Protein AF-A0A7W0VQ84-F1 (afdb_monomer_lite)

Sequence (104 aa):
MSDPWQILRDGGLPLAIAGAGMRPGASTLATAAREAISLGPEGRDAEGLAAWLIAWRDHWPSSFRTCFANDGDEIVAWADKHVLDPGRRIKLRRIAIENLASVL

pLDDT: mean 77.0, std 13.34, range [38.47, 91.62]

Secondary structure (DSSP, 8-state):
---SHHHHHHHT-------SSPPPPHHHHHHHHHHHHHT---HHHHHHHHHHHHHHHHH-HHHHHHHHTTTHHHHHHHHHHH---HHHHHHHHHHHHHHHHTT-

Radius of gyration: 12.38 Å; chains: 1; bounding box: 37×29×26 Å

Structure (mmCIF, N/CA/C/O backbone):
data_AF-A0A7W0VQ84-F1
#
_entry.id   AF-A0A7W0VQ84-F1
#
loop_
_atom_site.group_PDB
_atom_site.id
_atom_site.type_symbol
_atom_site.label_atom_id
_atom_site.label_alt_id
_atom_site.label_comp_id
_atom_site.label_asym_id
_atom_site.label_entity_id
_atom_site.label_seq_id
_atom_site.pdbx_PDB_ins_code
_atom_site.Cartn_x
_atom_site.Cartn_y
_atom_site.Cartn_z
_atom_site.occupancy
_atom_site.B_iso_or_equiv
_atom_site.auth_seq_id
_atom_site.auth_comp_id
_atom_site.auth_asym_id
_atom_site.auth_atom_id
_atom_site.pdbx_PDB_model_num
ATOM 1 N N . MET A 1 1 ? 19.819 7.292 1.412 1.00 38.47 1 MET A N 1
ATOM 2 C CA . MET A 1 1 ? 18.874 6.576 0.531 1.00 38.47 1 MET A CA 1
ATOM 3 C C . MET A 1 1 ? 17.489 7.034 0.920 1.00 38.47 1 MET A C 1
ATOM 5 O O . MET A 1 1 ? 17.087 6.743 2.032 1.00 38.47 1 MET A O 1
ATOM 9 N N . SER A 1 2 ? 16.826 7.798 0.062 1.00 54.97 2 SER A N 1
ATOM 10 C CA . SER A 1 2 ? 15.457 8.266 0.264 1.00 54.97 2 SER A CA 1
ATOM 11 C C . SER A 1 2 ? 14.813 8.426 -1.105 1.00 54.97 2 SER A C 1
ATOM 13 O O . SER A 1 2 ? 15.482 8.958 -1.990 1.00 54.97 2 SER A O 1
ATOM 15 N N . ASP A 1 3 ? 13.563 7.953 -1.205 1.00 54.41 3 ASP A N 1
ATOM 16 C CA . ASP A 1 3 ? 12.559 8.168 -2.266 1.00 54.41 3 ASP A CA 1
ATOM 17 C C . ASP A 1 3 ? 12.079 6.925 -3.076 1.00 54.41 3 ASP A C 1
ATOM 19 O O . ASP A 1 3 ? 12.404 6.748 -4.249 1.00 54.41 3 ASP A O 1
ATOM 23 N N . PRO A 1 4 ? 11.269 6.039 -2.459 1.00 53.09 4 PRO A N 1
ATOM 24 C CA . PRO A 1 4 ? 10.169 5.322 -3.127 1.00 53.09 4 PRO A CA 1
ATOM 25 C C . PRO A 1 4 ? 8.853 6.082 -2.898 1.00 53.09 4 PRO A C 1
ATOM 27 O O . PRO A 1 4 ? 8.110 5.840 -1.944 1.00 53.09 4 PRO A O 1
ATOM 30 N N . TRP A 1 5 ? 8.688 7.106 -3.740 1.00 62.19 5 TRP A N 1
ATOM 31 C CA . TRP A 1 5 ? 7.820 8.291 -3.620 1.00 62.19 5 TRP A CA 1
ATOM 32 C C . TRP A 1 5 ? 7.569 8.801 -2.191 1.00 62.19 5 TRP A C 1
ATOM 34 O O . TRP A 1 5 ? 6.462 9.126 -1.767 1.00 62.19 5 TRP A O 1
ATOM 44 N N . GLN A 1 6 ? 8.709 8.864 -1.500 1.00 55.00 6 GLN A N 1
ATOM 45 C CA . GLN A 1 6 ? 9.023 9.071 -0.094 1.00 55.00 6 GLN A CA 1
ATOM 46 C C . GLN A 1 6 ? 8.057 8.349 0.844 1.00 55.00 6 GLN A C 1
ATOM 48 O O . GLN A 1 6 ? 7.292 8.968 1.560 1.00 55.00 6 GLN A O 1
ATOM 53 N N . ILE A 1 7 ? 8.113 7.016 0.745 1.00 56.59 7 ILE A N 1
ATOM 54 C CA . ILE A 1 7 ? 7.433 5.974 1.535 1.00 56.59 7 ILE A CA 1
ATOM 55 C C . ILE A 1 7 ? 5.913 6.137 1.480 1.00 56.59 7 ILE A C 1
ATOM 57 O O . ILE A 1 7 ? 5.195 6.194 2.469 1.00 56.59 7 ILE A O 1
ATOM 61 N N . LEU A 1 8 ? 5.437 6.242 0.231 1.00 55.84 8 LEU A N 1
ATOM 62 C CA . LEU A 1 8 ? 4.027 6.411 -0.141 1.00 55.84 8 LEU A CA 1
ATOM 63 C C . LEU A 1 8 ? 3.390 7.542 0.678 1.00 55.84 8 LEU A C 1
ATOM 65 O O . LEU A 1 8 ? 2.343 7.368 1.302 1.00 55.84 8 LEU A O 1
ATOM 69 N N . ARG A 1 9 ? 4.127 8.675 0.629 1.00 56.81 9 ARG A N 1
ATOM 70 C CA . ARG A 1 9 ? 4.262 9.753 1.634 1.00 56.81 9 ARG A CA 1
ATOM 71 C C . ARG A 1 9 ? 3.740 9.372 3.006 1.00 56.81 9 ARG A C 1
ATOM 73 O O . ARG A 1 9 ? 2.630 9.723 3.389 1.00 56.81 9 ARG A O 1
ATOM 80 N N . ASP A 1 10 ? 4.593 8.627 3.684 1.00 58.06 10 ASP A N 1
ATOM 81 C CA . ASP A 1 10 ? 4.558 8.229 5.081 1.00 58.06 10 ASP A CA 1
ATOM 82 C C . ASP A 1 10 ? 3.169 7.848 5.601 1.00 58.06 10 ASP A C 1
ATOM 84 O O . ASP A 1 10 ? 2.731 8.292 6.659 1.00 58.06 10 ASP A O 1
ATOM 88 N N . GLY A 1 11 ? 2.485 6.979 4.851 1.00 50.25 11 GLY A N 1
ATOM 89 C CA . GLY A 1 11 ? 1.396 6.177 5.401 1.00 50.25 11 GLY A CA 1
ATOM 90 C C . GLY A 1 11 ? -0.019 6.533 4.968 1.00 50.25 11 GLY A C 1
ATOM 91 O O . GLY A 1 11 ? -0.921 5.877 5.476 1.00 50.25 11 GLY A O 1
ATOM 92 N N . GLY A 1 12 ? -0.247 7.474 4.034 1.00 49.53 12 GLY A N 1
ATOM 93 C CA . GLY A 1 12 ? -1.623 7.936 3.775 1.00 49.53 12 GLY A CA 1
ATOM 94 C C . GLY A 1 12 ? -2.140 8.191 2.361 1.00 49.53 12 GLY A C 1
ATOM 95 O O . GLY A 1 12 ? -3.171 8.843 2.185 1.00 49.53 12 GLY A O 1
ATOM 96 N N . LEU A 1 13 ? -1.447 7.759 1.312 1.00 55.09 13 LEU A N 1
ATOM 97 C CA . LEU A 1 13 ? -1.476 8.556 0.086 1.00 55.09 13 LEU A CA 1
ATOM 98 C C . LEU A 1 13 ? -2.568 8.381 -0.964 1.00 55.09 13 LEU A C 1
ATOM 100 O O . LEU A 1 13 ? -2.863 7.281 -1.423 1.00 55.09 13 LEU A O 1
ATOM 104 N N . PRO A 1 14 ? -2.912 9.528 -1.579 1.00 58.44 14 PRO A N 1
ATOM 105 C CA . PRO A 1 14 ? -3.250 9.614 -2.993 1.00 58.44 14 PRO A CA 1
ATOM 106 C C . PRO A 1 14 ? -2.385 10.669 -3.723 1.00 58.44 14 PRO A C 1
ATOM 108 O O . PRO A 1 14 ? -2.577 11.873 -3.548 1.00 58.44 14 PRO A O 1
ATOM 111 N N . LEU A 1 15 ? -1.437 10.240 -4.569 1.00 59.28 15 LEU A N 1
ATOM 112 C CA . LEU A 1 15 ? -0.552 11.131 -5.345 1.00 59.28 15 LEU A CA 1
ATOM 113 C C . LEU A 1 15 ? -0.943 11.264 -6.826 1.00 59.28 15 LEU A C 1
ATOM 115 O O . LEU A 1 15 ? -1.540 10.348 -7.354 1.00 59.28 15 LEU A O 1
ATOM 119 N N . ALA A 1 16 ? -0.617 12.380 -7.496 1.00 53.78 16 ALA A N 1
ATOM 120 C CA . ALA A 1 16 ? -0.999 12.637 -8.895 1.00 53.78 16 ALA A CA 1
ATOM 121 C C . ALA A 1 16 ? 0.157 12.947 -9.872 1.00 53.78 16 ALA A C 1
ATOM 123 O O . ALA A 1 16 ? -0.087 12.985 -11.072 1.00 53.78 16 ALA A O 1
ATOM 124 N N . ILE A 1 17 ? 1.401 13.182 -9.429 1.00 51.69 17 ILE A N 1
ATOM 125 C CA . ILE A 1 17 ? 2.550 13.389 -10.335 1.00 51.69 17 ILE A CA 1
ATOM 126 C C . ILE A 1 17 ? 3.811 12.854 -9.648 1.00 51.69 17 ILE A C 1
ATOM 128 O O . ILE A 1 17 ? 4.187 13.345 -8.582 1.00 51.69 17 ILE A O 1
ATOM 132 N N . ALA A 1 18 ? 4.454 11.850 -10.251 1.00 52.19 18 ALA A N 1
ATOM 133 C CA . ALA A 1 18 ? 5.812 11.449 -9.897 1.00 52.19 18 ALA A CA 1
ATOM 134 C C . ALA A 1 18 ? 6.751 12.622 -10.212 1.00 52.19 18 ALA A C 1
ATOM 136 O O . ALA A 1 18 ? 6.722 13.145 -11.330 1.00 52.19 18 ALA A O 1
ATOM 137 N N . G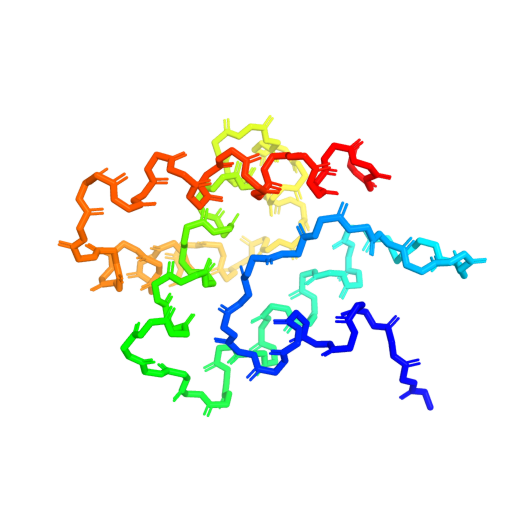LY A 1 19 ? 7.553 13.061 -9.238 1.00 51.38 19 GLY A N 1
ATOM 138 C CA . GLY A 1 19 ? 8.599 14.051 -9.492 1.00 51.38 19 GLY A CA 1
ATOM 139 C C . GLY A 1 19 ? 9.482 13.591 -10.656 1.00 51.38 19 GLY A C 1
ATOM 140 O O . GLY A 1 19 ? 9.589 12.394 -10.915 1.00 51.38 19 GLY A O 1
ATOM 141 N N . ALA A 1 20 ? 10.113 14.528 -11.367 1.00 50.12 20 ALA A N 1
ATOM 142 C CA . ALA A 1 20 ? 10.953 14.280 -12.548 1.00 50.12 20 ALA A CA 1
ATOM 143 C C . ALA A 1 20 ? 12.252 13.471 -12.269 1.00 50.12 20 ALA A C 1
ATOM 145 O O . ALA A 1 20 ? 13.248 13.629 -12.971 1.00 50.12 20 ALA A O 1
ATOM 146 N N . GLY A 1 21 ? 12.258 12.641 -11.223 1.00 57.66 21 GLY A N 1
ATOM 147 C CA . GLY A 1 21 ? 13.316 11.715 -10.846 1.00 57.66 21 GLY A CA 1
ATOM 148 C C . GLY A 1 21 ? 13.077 10.284 -11.341 1.00 57.66 21 GLY A C 1
ATOM 149 O O . GLY A 1 21 ? 12.160 9.989 -12.109 1.00 57.66 21 GLY A O 1
ATOM 150 N N . MET A 1 22 ? 13.950 9.382 -10.894 1.00 58.22 22 MET A N 1
ATOM 151 C CA . MET A 1 22 ? 13.943 7.967 -11.265 1.00 58.22 22 MET A CA 1
ATOM 152 C C . MET A 1 22 ? 12.677 7.278 -10.728 1.00 58.22 22 MET A C 1
ATOM 154 O O . MET A 1 22 ? 12.396 7.345 -9.534 1.00 58.22 22 MET A O 1
ATOM 158 N N . ARG A 1 23 ? 11.901 6.617 -11.599 1.00 67.94 23 ARG A N 1
ATOM 159 C CA . ARG A 1 23 ? 10.702 5.874 -11.174 1.00 67.94 23 ARG A CA 1
ATOM 160 C C . ARG A 1 23 ? 11.130 4.607 -10.415 1.00 67.94 23 ARG A C 1
ATOM 162 O O . ARG A 1 23 ? 11.880 3.815 -10.988 1.00 67.94 23 ARG A O 1
ATOM 169 N N . PRO A 1 24 ? 10.696 4.404 -9.155 1.00 73.25 24 PRO A N 1
ATOM 170 C CA . PRO A 1 24 ? 11.063 3.224 -8.382 1.00 73.25 24 PRO A CA 1
ATOM 171 C C . PRO A 1 24 ? 10.473 1.974 -9.035 1.00 73.25 24 PRO A C 1
ATOM 173 O O . PRO A 1 24 ? 9.362 2.017 -9.545 1.00 73.25 24 PRO A O 1
ATOM 176 N N . GLY A 1 25 ? 11.197 0.857 -9.012 1.00 79.88 25 GLY A N 1
ATOM 177 C CA . GLY A 1 25 ? 10.661 -0.415 -9.496 1.00 79.88 25 GLY A CA 1
ATOM 178 C C . GLY A 1 25 ? 9.554 -0.963 -8.588 1.00 79.88 25 GLY A C 1
ATOM 179 O O . GLY A 1 25 ? 9.442 -0.589 -7.419 1.00 79.88 25 GLY A O 1
ATOM 180 N N . ALA A 1 26 ? 8.771 -1.910 -9.109 1.00 83.12 26 ALA A N 1
ATOM 181 C CA . ALA A 1 26 ? 7.701 -2.592 -8.375 1.00 83.12 26 ALA A CA 1
ATOM 182 C C . ALA A 1 26 ? 8.175 -3.187 -7.032 1.00 83.12 26 ALA A C 1
ATOM 184 O O . ALA A 1 26 ? 7.530 -3.021 -6.002 1.00 83.12 26 ALA A O 1
ATOM 185 N N . SER A 1 27 ? 9.349 -3.822 -7.007 1.00 84.75 27 SER A N 1
ATOM 186 C CA . SER A 1 27 ? 9.937 -4.363 -5.774 1.00 84.75 27 SER A CA 1
ATOM 187 C C . SER A 1 27 ? 10.230 -3.275 -4.739 1.00 84.75 27 SER A C 1
ATOM 189 O O . SER A 1 27 ? 9.932 -3.450 -3.560 1.00 84.75 27 SER A O 1
ATOM 191 N N . THR A 1 28 ? 10.742 -2.124 -5.176 1.00 82.81 28 THR A N 1
ATOM 192 C CA . THR A 1 28 ? 11.011 -0.969 -4.314 1.00 82.81 28 THR A CA 1
ATOM 193 C C . THR A 1 28 ? 9.720 -0.393 -3.720 1.00 82.81 28 THR A C 1
ATOM 195 O O . THR A 1 28 ? 9.689 -0.050 -2.540 1.00 82.81 28 THR A O 1
ATOM 198 N N . LEU A 1 29 ? 8.637 -0.335 -4.503 1.00 82.88 29 LEU A N 1
ATOM 199 C CA . LEU A 1 29 ? 7.319 0.096 -4.023 1.00 82.88 29 LEU A CA 1
ATOM 200 C C . LEU A 1 29 ? 6.724 -0.866 -2.989 1.00 82.88 29 LEU A C 1
ATOM 202 O O . LEU A 1 29 ? 6.129 -0.424 -2.010 1.00 82.88 29 LEU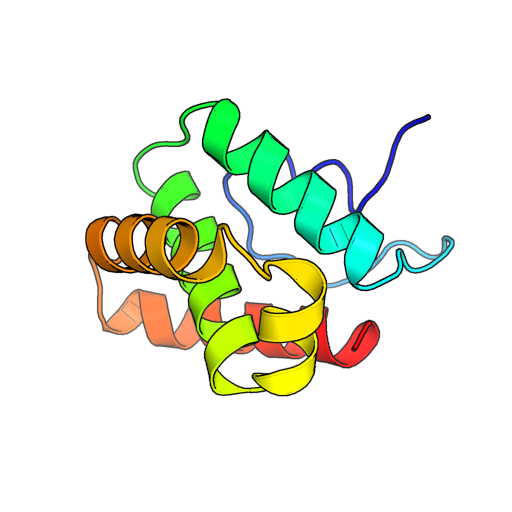 A O 1
ATOM 206 N N . ALA A 1 30 ? 6.900 -2.173 -3.173 1.00 88.31 30 ALA A N 1
ATOM 207 C CA . ALA A 1 30 ? 6.414 -3.156 -2.212 1.00 88.31 30 ALA A CA 1
ATOM 208 C C . ALA A 1 30 ? 7.178 -3.106 -0.883 1.00 88.31 30 ALA A C 1
ATOM 210 O O . ALA A 1 30 ? 6.572 -3.255 0.176 1.00 88.31 30 ALA A O 1
ATOM 211 N N . THR A 1 31 ? 8.489 -2.848 -0.911 1.00 87.06 31 THR A N 1
ATOM 212 C CA . THR A 1 31 ? 9.267 -2.592 0.312 1.00 87.06 31 THR A CA 1
ATOM 213 C C . THR A 1 31 ? 8.741 -1.361 1.052 1.00 87.06 31 THR A C 1
ATOM 215 O O . THR A 1 31 ? 8.491 -1.439 2.251 1.00 87.06 31 THR A O 1
ATOM 218 N N . ALA A 1 32 ? 8.475 -0.265 0.337 1.00 83.75 32 ALA A N 1
ATOM 219 C CA . ALA A 1 32 ? 7.927 0.952 0.935 1.00 83.75 32 ALA A CA 1
ATOM 220 C C . ALA A 1 32 ? 6.512 0.764 1.507 1.00 83.75 32 ALA A C 1
ATOM 222 O O . ALA A 1 32 ? 6.190 1.327 2.547 1.00 83.75 32 ALA A O 1
ATOM 223 N N . ALA A 1 33 ? 5.672 -0.058 0.874 1.00 86.31 33 ALA A N 1
ATOM 224 C CA . ALA A 1 33 ? 4.345 -0.373 1.398 1.00 86.31 33 ALA A CA 1
ATOM 225 C C . ALA A 1 33 ? 4.407 -1.153 2.723 1.00 86.31 33 ALA A C 1
ATOM 227 O O . ALA A 1 33 ? 3.643 -0.861 3.640 1.00 86.31 33 AL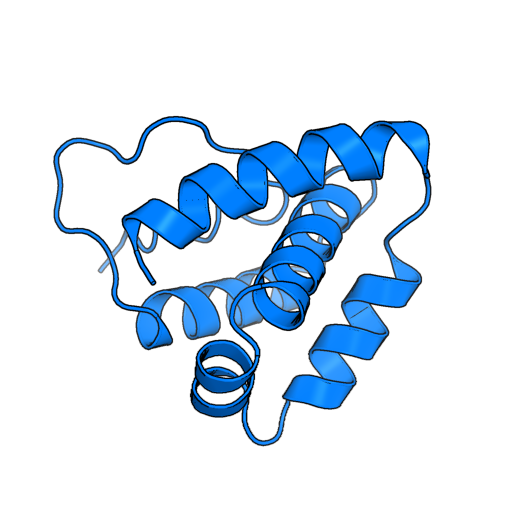A A O 1
ATOM 228 N N . ARG A 1 34 ? 5.337 -2.112 2.854 1.00 88.00 34 ARG A N 1
ATOM 229 C CA . ARG A 1 34 ? 5.557 -2.842 4.118 1.00 88.00 34 ARG A CA 1
ATOM 230 C C . ARG A 1 34 ? 6.027 -1.917 5.236 1.00 88.00 34 ARG A C 1
ATOM 232 O O . ARG A 1 34 ? 5.561 -2.027 6.369 1.00 88.00 34 ARG A O 1
ATOM 239 N N . GLU A 1 35 ? 6.937 -1.007 4.911 1.00 86.69 35 GLU A N 1
ATOM 240 C CA . GLU A 1 35 ? 7.417 0.001 5.851 1.00 86.69 35 GLU A CA 1
ATOM 241 C C . GLU A 1 35 ? 6.272 0.921 6.294 1.00 86.69 35 GLU A C 1
ATOM 243 O O . GLU A 1 35 ? 6.047 1.070 7.491 1.00 86.69 35 GLU A O 1
ATOM 248 N N . ALA A 1 36 ? 5.460 1.415 5.354 1.00 84.88 36 ALA A N 1
ATOM 249 C CA . ALA A 1 36 ? 4.296 2.248 5.648 1.00 84.88 36 ALA A CA 1
ATOM 250 C C . ALA A 1 36 ? 3.268 1.547 6.552 1.00 84.88 36 ALA A C 1
ATOM 252 O O . ALA A 1 36 ? 2.752 2.174 7.469 1.00 84.88 36 ALA A O 1
ATOM 253 N N . ILE A 1 37 ? 2.999 0.251 6.354 1.00 88.00 37 ILE A N 1
ATOM 254 C CA . ILE A 1 37 ? 2.124 -0.530 7.251 1.00 88.00 37 ILE A CA 1
ATOM 255 C C . ILE A 1 37 ? 2.731 -0.639 8.653 1.00 88.00 37 ILE A C 1
ATOM 257 O O . ILE A 1 37 ? 2.018 -0.516 9.648 1.00 88.00 37 ILE A O 1
ATOM 261 N N . SER A 1 38 ? 4.047 -0.843 8.741 1.00 87.06 38 SER A N 1
ATOM 262 C CA . SER A 1 38 ? 4.758 -1.009 10.015 1.00 87.06 38 SER A CA 1
ATOM 263 C C . SER A 1 38 ? 4.787 0.271 10.860 1.00 87.06 38 SER A C 1
ATOM 265 O O . SER A 1 38 ? 4.959 0.190 12.074 1.00 87.06 38 SER A O 1
ATOM 267 N N . LEU A 1 39 ? 4.578 1.441 10.244 1.00 85.19 39 LEU A N 1
ATOM 268 C CA . LEU A 1 39 ? 4.405 2.719 10.945 1.00 85.19 39 LEU A CA 1
ATOM 269 C C . LEU A 1 39 ? 3.036 2.851 11.639 1.00 85.19 39 LEU A C 1
ATOM 271 O O . LEU A 1 39 ? 2.854 3.769 12.432 1.00 85.19 39 LEU A O 1
ATOM 275 N N . GLY A 1 40 ? 2.092 1.941 11.370 1.00 84.88 40 GLY A N 1
ATOM 276 C CA . GLY A 1 40 ? 0.765 1.918 11.989 1.00 84.88 40 GLY A CA 1
ATOM 277 C C . GLY A 1 40 ? -0.131 3.098 11.593 1.00 84.88 40 GLY A C 1
ATOM 278 O O . GLY A 1 40 ? -0.575 3.826 12.479 1.00 84.88 40 GLY A O 1
ATOM 279 N N . PRO A 1 41 ? -0.406 3.324 10.293 1.00 83.81 41 PRO A N 1
ATOM 280 C CA . PRO A 1 41 ? -1.245 4.435 9.862 1.00 83.81 41 PRO A CA 1
ATOM 281 C C . PRO A 1 41 ? -2.697 4.222 10.307 1.00 83.81 41 PRO A C 1
ATOM 283 O O . PRO A 1 41 ? -3.185 3.092 10.354 1.00 83.81 41 PRO A O 1
ATOM 286 N N . GLU A 1 42 ? -3.411 5.317 10.580 1.00 84.00 42 GLU A N 1
ATOM 287 C CA . GLU A 1 42 ? -4.801 5.297 11.048 1.00 84.00 42 GLU A CA 1
ATOM 288 C C . GLU A 1 42 ? -5.715 6.194 10.198 1.00 84.00 42 GLU A C 1
ATOM 290 O O . GLU A 1 42 ? -5.279 7.077 9.456 1.00 84.00 42 GLU A O 1
ATOM 295 N N . GLY A 1 43 ? -7.028 5.973 10.308 1.00 84.75 43 GLY A N 1
ATOM 296 C CA . GLY A 1 43 ? -8.042 6.815 9.679 1.00 84.75 43 GLY A CA 1
ATOM 297 C C . GLY A 1 43 ? -7.871 6.940 8.162 1.00 84.75 43 GLY A C 1
ATOM 298 O O . GLY A 1 43 ? -7.841 5.947 7.438 1.00 84.75 43 GLY A O 1
ATOM 299 N N . ARG A 1 44 ? -7.780 8.182 7.671 1.00 81.12 44 AR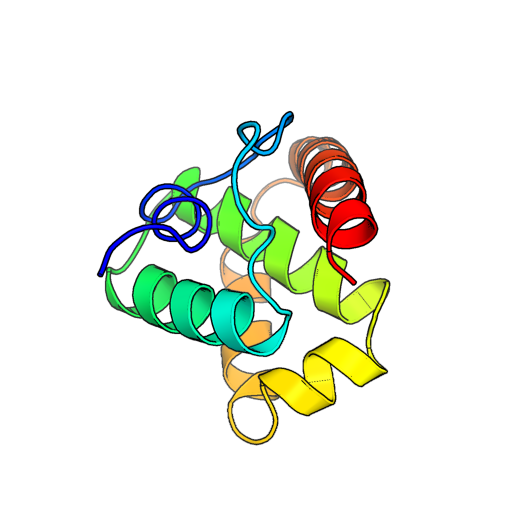G A N 1
ATOM 300 C CA . ARG A 1 44 ? -7.685 8.474 6.228 1.00 81.12 44 ARG A CA 1
ATOM 301 C C . ARG A 1 44 ? -6.410 7.933 5.599 1.00 81.12 44 ARG A C 1
ATOM 303 O O . ARG A 1 44 ? -6.414 7.622 4.409 1.00 81.12 44 ARG A O 1
ATOM 310 N N . ASP A 1 45 ? -5.357 7.838 6.394 1.00 81.75 45 ASP A N 1
ATOM 311 C CA . ASP A 1 45 ? -4.059 7.432 5.906 1.00 81.75 45 ASP A CA 1
ATOM 312 C C . ASP A 1 45 ? -4.066 5.912 5.647 1.00 81.75 45 ASP A C 1
ATOM 314 O O . ASP A 1 45 ? -3.796 5.448 4.532 1.00 81.75 45 ASP A O 1
ATOM 318 N N . ALA A 1 46 ? -4.591 5.147 6.609 1.00 84.06 46 ALA A N 1
ATOM 319 C CA . ALA A 1 46 ? -4.863 3.722 6.433 1.00 84.06 46 ALA A CA 1
ATOM 320 C C . ALA A 1 46 ? -5.811 3.438 5.251 1.00 84.06 46 ALA A C 1
ATOM 322 O O . ALA A 1 46 ? -5.545 2.539 4.452 1.00 84.06 46 ALA A O 1
ATOM 323 N N . GLU A 1 47 ? -6.884 4.228 5.092 1.00 84.75 47 GLU A N 1
ATOM 324 C CA . GLU A 1 47 ? -7.825 4.111 3.963 1.00 84.75 47 GLU A CA 1
ATOM 325 C C . GLU A 1 47 ? -7.131 4.306 2.602 1.00 84.75 47 GLU A C 1
ATOM 327 O O . GLU A 1 47 ? -7.404 3.571 1.647 1.00 84.75 47 GLU A O 1
ATOM 332 N N . GLY A 1 48 ? -6.247 5.303 2.496 1.00 83.12 48 GLY A N 1
ATOM 333 C CA . GLY A 1 48 ? -5.494 5.604 1.278 1.00 83.12 48 GLY A CA 1
ATOM 334 C C . GLY A 1 48 ? -4.568 4.458 0.880 1.00 83.12 48 GLY A C 1
ATOM 335 O O . GLY A 1 48 ? -4.623 3.974 -0.256 1.00 83.12 48 GLY A O 1
ATOM 336 N N . LEU A 1 49 ? -3.778 3.972 1.839 1.00 86.31 49 LEU A N 1
ATOM 337 C CA . LEU A 1 49 ? -2.850 2.864 1.628 1.00 86.31 49 LEU A CA 1
ATOM 338 C C . LEU A 1 49 ? -3.591 1.556 1.301 1.00 86.31 49 LEU A C 1
ATOM 340 O O . LEU A 1 49 ? -3.208 0.846 0.369 1.00 86.31 49 LEU A O 1
ATOM 344 N N . ALA A 1 50 ? -4.703 1.273 1.984 1.00 86.94 50 ALA A N 1
ATOM 345 C CA . ALA A 1 50 ? -5.546 0.114 1.704 1.00 86.94 50 ALA A CA 1
ATOM 346 C C . ALA A 1 50 ? -6.136 0.146 0.285 1.00 86.94 50 ALA A C 1
ATOM 348 O O . ALA A 1 50 ? -6.065 -0.842 -0.451 1.00 86.94 50 ALA A O 1
ATOM 349 N N . ALA A 1 51 ? -6.676 1.293 -0.140 1.00 86.75 51 ALA A N 1
ATOM 350 C CA . ALA A 1 51 ? -7.215 1.453 -1.487 1.00 86.75 51 ALA A CA 1
ATOM 351 C C . ALA A 1 51 ? -6.137 1.271 -2.567 1.00 86.75 51 ALA A C 1
ATOM 353 O O . ALA A 1 51 ? -6.417 0.704 -3.626 1.00 86.75 51 ALA A O 1
ATOM 354 N N . TRP A 1 52 ? -4.910 1.716 -2.294 1.00 87.81 52 TRP A N 1
ATOM 355 C CA . TRP A 1 52 ? -3.779 1.556 -3.200 1.00 87.81 52 TRP A CA 1
ATOM 356 C C . TRP A 1 52 ? -3.326 0.095 -3.334 1.00 87.81 52 TRP A C 1
ATOM 358 O O . TRP A 1 52 ? -3.160 -0.391 -4.454 1.00 87.81 52 TRP A O 1
ATOM 368 N N . LEU A 1 53 ? -3.221 -0.638 -2.221 1.00 89.31 53 LEU A N 1
ATOM 369 C CA . LEU A 1 53 ? -2.882 -2.069 -2.216 1.00 89.31 53 LEU A CA 1
ATOM 370 C C . LEU A 1 53 ? -3.931 -2.912 -2.948 1.00 89.31 53 LEU A C 1
ATOM 372 O O . LEU A 1 53 ? -3.588 -3.768 -3.764 1.00 89.31 53 LEU A O 1
ATOM 376 N N . ILE A 1 54 ? -5.213 -2.628 -2.711 1.00 88.19 54 ILE A N 1
ATOM 377 C CA . ILE A 1 54 ? -6.319 -3.299 -3.403 1.00 88.19 54 ILE A CA 1
ATOM 378 C C . ILE A 1 54 ? -6.283 -2.990 -4.902 1.00 88.19 54 ILE A C 1
ATOM 380 O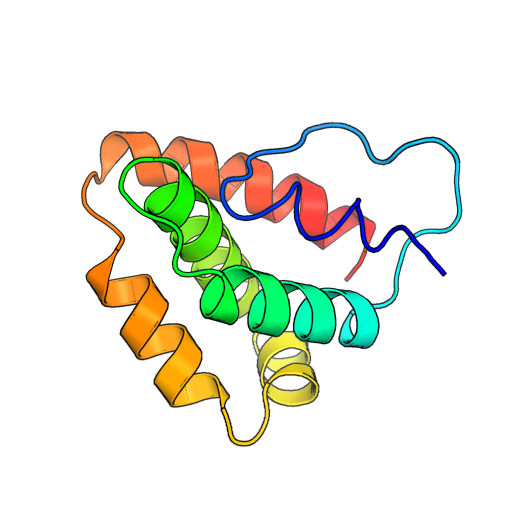 O . ILE A 1 54 ? -6.453 -3.893 -5.717 1.00 88.19 54 ILE A O 1
ATOM 384 N N . ALA A 1 55 ? -6.020 -1.738 -5.289 1.00 88.06 55 ALA A N 1
ATOM 385 C CA . A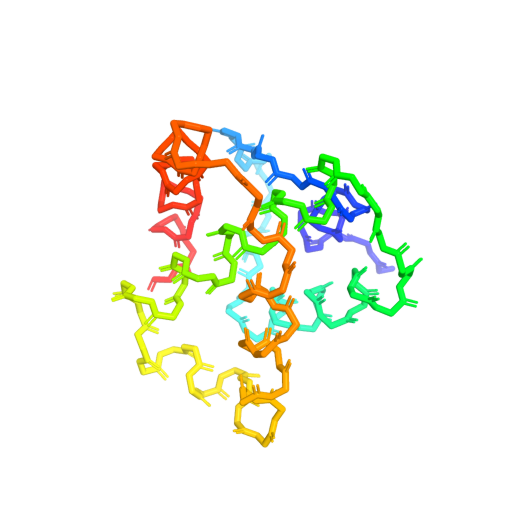LA A 1 55 ? -5.892 -1.375 -6.697 1.00 88.06 55 ALA A CA 1
ATOM 386 C C . ALA A 1 55 ? -4.731 -2.116 -7.378 1.00 88.06 55 ALA A C 1
ATOM 388 O O . ALA A 1 55 ? -4.913 -2.622 -8.486 1.00 88.06 55 ALA A O 1
ATOM 389 N N . TRP A 1 56 ? -3.574 -2.238 -6.716 1.00 90.50 56 TRP A N 1
ATOM 390 C CA . TRP A 1 56 ? -2.448 -3.017 -7.235 1.00 90.50 56 TRP A CA 1
ATOM 391 C C . TRP A 1 56 ? -2.834 -4.487 -7.419 1.00 90.50 56 TRP A C 1
ATOM 393 O O . TRP A 1 56 ? -2.687 -5.020 -8.521 1.00 90.50 56 TRP A O 1
ATOM 403 N N . ARG A 1 57 ? -3.401 -5.129 -6.390 1.00 91.19 57 ARG A N 1
ATOM 404 C CA . ARG A 1 57 ? -3.858 -6.526 -6.457 1.00 91.19 57 ARG A CA 1
ATOM 405 C C . ARG A 1 57 ? -4.836 -6.760 -7.610 1.00 91.19 57 ARG A C 1
ATOM 407 O O . ARG A 1 57 ? -4.683 -7.733 -8.344 1.00 91.19 57 ARG A O 1
ATOM 414 N N . ASP A 1 58 ? -5.832 -5.891 -7.757 1.00 89.62 58 ASP A N 1
ATOM 415 C CA . ASP A 1 58 ? -6.924 -6.084 -8.712 1.00 89.62 58 ASP A CA 1
ATOM 416 C C . ASP A 1 58 ? -6.479 -5.855 -10.169 1.00 89.62 58 ASP A C 1
ATOM 418 O O . ASP A 1 58 ? -6.961 -6.540 -11.070 1.00 89.62 58 ASP A O 1
ATOM 422 N N . HIS A 1 59 ? -5.576 -4.897 -10.419 1.00 86.88 59 HIS A N 1
ATOM 423 C CA . HIS A 1 59 ? -5.182 -4.500 -11.779 1.00 86.88 59 HIS A CA 1
ATOM 424 C C . HIS A 1 59 ? -3.861 -5.114 -12.260 1.00 86.88 59 HIS A C 1
ATOM 426 O O . HIS A 1 59 ? -3.707 -5.342 -13.459 1.00 86.88 59 HIS A O 1
ATOM 432 N N . TRP A 1 60 ? -2.933 -5.436 -11.354 1.00 91.25 60 TRP A N 1
ATOM 433 C CA . TRP A 1 60 ? -1.656 -6.085 -11.678 1.00 91.25 60 TRP A CA 1
ATOM 434 C C . TRP A 1 60 ? -1.388 -7.293 -10.759 1.00 91.25 60 TRP A C 1
ATOM 436 O O . TRP A 1 60 ? -0.368 -7.326 -10.061 1.00 91.25 60 TRP A O 1
ATOM 446 N N . PRO A 1 61 ? -2.256 -8.325 -10.763 1.00 90.44 61 PRO A N 1
ATOM 447 C CA . PRO A 1 61 ? -2.186 -9.443 -9.817 1.00 90.44 61 PRO A CA 1
ATOM 448 C C . PRO A 1 61 ? -0.869 -10.225 -9.887 1.00 90.44 61 PRO A C 1
ATOM 450 O O . PRO A 1 61 ? -0.351 -10.648 -8.856 1.00 90.44 61 PRO A O 1
ATOM 453 N N . SER A 1 62 ? -0.289 -10.397 -11.079 1.00 89.50 62 SER A N 1
ATOM 454 C CA . SER A 1 62 ? 0.998 -11.090 -11.242 1.00 89.50 62 SER A CA 1
ATOM 455 C C . SER A 1 62 ? 2.158 -10.304 -10.624 1.00 89.50 62 SER A C 1
ATOM 457 O O . SER A 1 62 ? 3.003 -10.887 -9.946 1.00 89.50 62 SER A O 1
ATOM 459 N N . SER A 1 63 ? 2.174 -8.978 -10.806 1.00 90.62 63 SER A N 1
ATOM 460 C CA . SER A 1 63 ? 3.169 -8.087 -10.194 1.00 90.62 63 SER A CA 1
ATOM 461 C C . SER A 1 63 ? 3.014 -8.069 -8.673 1.00 90.62 63 SER A C 1
ATOM 463 O O . SER A 1 63 ? 3.980 -8.293 -7.951 1.00 90.62 63 SER A O 1
ATOM 465 N N . PHE A 1 64 ? 1.777 -7.938 -8.184 1.00 89.69 64 PHE A N 1
ATOM 466 C CA . PHE A 1 64 ? 1.471 -7.987 -6.756 1.00 89.69 64 PHE A CA 1
ATOM 467 C C . PHE A 1 64 ? 1.953 -9.295 -6.110 1.00 89.69 64 PHE A C 1
ATOM 469 O O . PHE A 1 64 ? 2.689 -9.260 -5.128 1.00 89.69 64 PHE A O 1
ATOM 476 N N . ARG A 1 65 ? 1.625 -10.458 -6.694 1.00 90.69 65 ARG A N 1
ATOM 477 C CA . ARG A 1 65 ? 2.100 -11.764 -6.196 1.00 90.69 65 ARG A CA 1
ATOM 478 C C . ARG A 1 65 ? 3.620 -11.874 -6.207 1.00 90.69 65 ARG A C 1
ATOM 480 O O . ARG A 1 65 ? 4.191 -12.430 -5.280 1.00 90.69 65 ARG A O 1
ATOM 487 N N . THR A 1 66 ? 4.272 -11.331 -7.230 1.00 91.62 66 THR A N 1
ATOM 488 C CA . THR A 1 66 ? 5.737 -11.354 -7.330 1.00 91.62 66 THR A CA 1
ATOM 489 C C . THR A 1 66 ? 6.379 -10.500 -6.237 1.00 91.62 66 THR A C 1
ATOM 491 O O . THR A 1 66 ? 7.375 -10.900 -5.642 1.00 91.62 66 THR A O 1
ATOM 494 N N . CYS A 1 67 ? 5.805 -9.332 -5.944 1.00 91.06 67 CYS A N 1
ATOM 495 C CA . CYS A 1 67 ? 6.371 -8.381 -4.993 1.00 91.06 67 CYS A CA 1
ATOM 496 C C . CYS A 1 67 ? 6.025 -8.681 -3.522 1.00 91.06 67 CYS A C 1
ATOM 498 O O . CYS A 1 67 ? 6.828 -8.383 -2.631 1.00 91.06 67 CYS A O 1
ATOM 500 N N . PHE A 1 68 ? 4.854 -9.269 -3.261 1.00 87.81 68 PHE A N 1
ATOM 501 C CA . PHE A 1 68 ? 4.372 -9.568 -1.909 1.00 87.81 68 PHE A CA 1
ATOM 502 C C . PHE A 1 68 ? 4.450 -11.049 -1.524 1.00 87.81 68 PHE A C 1
ATOM 504 O O . PHE A 1 68 ? 4.411 -11.325 -0.335 1.00 87.81 68 PHE A O 1
ATOM 511 N N . ALA A 1 69 ? 4.630 -11.970 -2.479 1.00 84.06 69 ALA A N 1
ATOM 512 C CA . ALA A 1 69 ? 4.879 -13.407 -2.301 1.00 84.06 69 ALA A CA 1
ATOM 513 C C . ALA A 1 69 ? 4.223 -14.040 -1.055 1.00 84.06 69 ALA A C 1
ATOM 515 O O . ALA A 1 69 ? 3.064 -14.438 -1.124 1.00 84.06 69 ALA A O 1
ATOM 516 N N . ASN A 1 70 ? 4.962 -14.122 0.057 1.00 81.50 70 ASN A N 1
ATOM 517 C CA . ASN A 1 70 ? 4.541 -14.773 1.302 1.00 81.50 70 ASN A CA 1
ATOM 518 C C . ASN A 1 70 ? 3.636 -13.900 2.187 1.00 81.50 70 ASN A C 1
ATOM 520 O O . ASN A 1 70 ? 2.829 -14.435 2.936 1.00 81.50 70 ASN A O 1
ATOM 524 N N . ASP A 1 71 ? 3.738 -12.576 2.075 1.00 83.62 71 ASP A N 1
ATOM 525 C CA . ASP A 1 71 ? 3.013 -11.619 2.922 1.00 83.62 71 ASP A CA 1
ATOM 526 C C . ASP A 1 71 ? 1.696 -11.175 2.261 1.00 83.62 71 ASP A C 1
ATOM 528 O O . ASP A 1 71 ? 0.907 -10.438 2.846 1.00 83.62 71 ASP A O 1
ATOM 532 N N . GLY A 1 72 ? 1.454 -11.579 1.008 1.00 82.69 72 GLY A N 1
ATOM 533 C CA . GLY A 1 72 ? 0.357 -11.067 0.185 1.00 82.69 72 GLY A CA 1
ATOM 534 C C . GLY A 1 72 ? -1.018 -11.196 0.841 1.00 82.69 72 GLY A C 1
ATOM 535 O O . GLY A 1 72 ? -1.798 -10.245 0.793 1.00 82.69 72 GLY A O 1
ATOM 536 N N . ASP A 1 73 ? -1.294 -12.325 1.493 1.00 86.12 73 ASP A N 1
ATOM 537 C CA . ASP A 1 73 ? -2.573 -12.561 2.171 1.00 86.12 73 ASP A CA 1
ATOM 538 C C . ASP A 1 73 ? -2.732 -11.686 3.426 1.00 86.12 73 ASP A C 1
ATOM 540 O O . ASP A 1 73 ? -3.816 -11.158 3.678 1.00 86.12 73 ASP A O 1
ATOM 544 N N . GLU A 1 74 ? -1.653 -11.452 4.177 1.00 87.69 74 GLU A N 1
ATOM 545 C CA . GLU A 1 74 ? -1.660 -10.580 5.359 1.00 87.69 74 GLU A CA 1
ATOM 546 C C . GLU A 1 74 ? -1.837 -9.108 4.971 1.00 87.69 74 GLU A C 1
ATOM 548 O O . GLU A 1 74 ? -2.627 -8.388 5.585 1.00 87.69 74 GLU A O 1
ATOM 553 N N . ILE A 1 75 ? -1.165 -8.674 3.903 1.00 88.31 75 ILE A N 1
ATOM 554 C CA . ILE A 1 75 ? -1.274 -7.322 3.340 1.00 88.31 75 ILE A CA 1
ATOM 555 C C . ILE A 1 75 ? -2.698 -7.061 2.833 1.00 88.31 75 ILE A C 1
ATOM 557 O O . ILE A 1 75 ? -3.254 -5.982 3.050 1.00 88.31 75 ILE A O 1
ATOM 561 N N . VAL A 1 76 ? -3.319 -8.054 2.190 1.00 88.19 76 VAL A N 1
ATOM 562 C CA . VAL A 1 76 ? -4.713 -7.968 1.735 1.00 88.19 76 VAL A CA 1
ATOM 563 C C . VAL A 1 76 ? -5.678 -7.933 2.914 1.00 88.19 76 VAL A C 1
ATOM 565 O O . VAL A 1 76 ? -6.555 -7.072 2.947 1.00 88.19 76 VAL A O 1
ATOM 568 N N . ALA A 1 77 ? -5.494 -8.805 3.905 1.00 89.25 77 ALA A N 1
ATOM 569 C CA . ALA A 1 77 ? -6.324 -8.814 5.104 1.00 89.25 77 ALA A CA 1
ATOM 570 C C . ALA A 1 77 ? -6.207 -7.502 5.897 1.00 89.25 77 ALA A C 1
ATOM 572 O O . ALA A 1 77 ? -7.195 -7.037 6.468 1.00 89.25 77 ALA A O 1
ATOM 573 N N . TRP A 1 78 ? -5.021 -6.886 5.928 1.00 90.69 78 TRP A N 1
ATOM 574 C CA . TRP A 1 78 ? -4.826 -5.552 6.487 1.00 90.69 78 TRP A CA 1
ATOM 575 C C . TRP A 1 78 ? -5.600 -4.501 5.683 1.00 90.69 78 TRP A C 1
ATOM 577 O O . TRP A 1 78 ? -6.360 -3.734 6.272 1.00 90.69 78 TRP A O 1
ATOM 587 N N . ALA A 1 79 ? -5.479 -4.497 4.353 1.00 88.50 79 ALA A N 1
ATOM 588 C CA . ALA A 1 79 ? -6.159 -3.524 3.503 1.00 88.50 79 ALA A CA 1
ATOM 589 C C . ALA A 1 79 ? -7.692 -3.629 3.604 1.00 88.50 79 ALA A C 1
ATOM 591 O O . ALA A 1 79 ? -8.360 -2.617 3.804 1.00 88.50 79 ALA A O 1
ATOM 592 N N . ASP A 1 80 ? -8.262 -4.837 3.547 1.00 87.06 80 ASP A N 1
ATOM 593 C CA . ASP A 1 80 ? -9.717 -5.040 3.610 1.00 87.06 80 ASP A CA 1
ATOM 594 C C . ASP A 1 80 ? -10.326 -4.562 4.943 1.00 87.06 80 ASP A C 1
ATOM 596 O O . ASP A 1 80 ? -11.459 -4.082 4.964 1.00 87.06 80 ASP A O 1
ATOM 600 N N . LYS A 1 81 ? -9.570 -4.608 6.050 1.00 87.69 81 LYS A N 1
ATOM 601 C CA . LYS A 1 81 ? -10.009 -4.083 7.359 1.00 87.69 81 LYS A CA 1
ATOM 602 C C . LYS A 1 81 ? -10.062 -2.554 7.429 1.00 87.69 81 LYS A C 1
ATOM 604 O O . LYS A 1 81 ? -10.801 -2.024 8.254 1.00 87.69 81 LYS A O 1
ATOM 609 N N . HIS A 1 82 ? -9.290 -1.855 6.598 1.00 84.25 82 HIS A N 1
ATOM 610 C CA . HIS A 1 82 ? -9.130 -0.397 6.664 1.00 84.25 82 HIS A CA 1
ATOM 611 C C . HIS A 1 82 ? -9.888 0.353 5.555 1.00 84.25 82 HIS A C 1
ATOM 613 O O . HIS A 1 82 ? -9.844 1.579 5.497 1.00 84.25 82 HIS A O 1
ATOM 619 N N . VAL A 1 83 ? -10.635 -0.347 4.691 1.00 71.38 83 VAL A N 1
ATOM 620 C CA . VAL A 1 83 ? -11.544 0.285 3.721 1.00 71.38 83 VAL A CA 1
ATOM 621 C C . VAL A 1 83 ? -12.901 0.543 4.375 1.00 71.38 83 VAL A C 1
ATOM 623 O O . VAL A 1 83 ? -13.724 -0.361 4.488 1.00 71.38 83 VAL A O 1
ATOM 626 N N . LEU A 1 84 ? -13.154 1.791 4.775 1.00 65.31 84 LEU A N 1
ATOM 627 C CA . LEU A 1 84 ? -14.368 2.153 5.518 1.00 65.31 84 LEU A CA 1
ATOM 628 C C . LEU A 1 84 ? -15.481 2.772 4.651 1.00 65.31 84 LEU A C 1
ATOM 630 O O . LEU A 1 84 ? -16.652 2.608 4.986 1.00 65.31 84 LEU A O 1
ATOM 634 N N . ASP A 1 85 ? -15.161 3.437 3.529 1.00 71.81 85 ASP A N 1
ATOM 635 C CA . ASP A 1 85 ? -16.159 4.176 2.731 1.00 71.81 85 ASP A CA 1
ATOM 636 C C . ASP A 1 85 ? -16.177 3.812 1.221 1.00 71.81 85 ASP A C 1
ATOM 638 O O . ASP A 1 85 ? -15.180 4.022 0.514 1.00 71.81 85 ASP A O 1
ATOM 642 N N . PRO A 1 86 ? -17.311 3.320 0.672 1.00 67.25 86 PRO A N 1
ATOM 643 C CA . PRO A 1 86 ? -17.437 2.947 -0.742 1.00 67.25 86 PRO A CA 1
ATOM 644 C C . PRO A 1 86 ? -17.276 4.110 -1.733 1.00 67.25 86 PRO A C 1
ATOM 646 O O . PRO A 1 86 ? -16.717 3.922 -2.816 1.00 67.25 86 PRO A O 1
ATOM 649 N N . GLY A 1 87 ? -17.755 5.311 -1.392 1.00 69.88 87 GLY A N 1
ATOM 650 C CA . GLY A 1 87 ? -17.706 6.476 -2.282 1.00 69.88 87 GLY A CA 1
ATOM 651 C C . GLY A 1 87 ? -16.289 7.031 -2.422 1.00 69.88 87 GLY A C 1
ATOM 652 O O . GLY A 1 87 ? -15.813 7.312 -3.526 1.00 69.88 87 GLY A O 1
ATOM 653 N N . ARG A 1 88 ? -15.566 7.116 -1.306 1.00 67.69 88 ARG A N 1
ATOM 654 C CA . ARG A 1 88 ? -14.162 7.526 -1.255 1.00 67.69 88 ARG A CA 1
ATOM 655 C C . ARG A 1 88 ? -13.245 6.485 -1.899 1.00 67.69 88 ARG A C 1
ATOM 657 O O . ARG A 1 88 ? -12.309 6.871 -2.606 1.00 67.69 88 ARG A O 1
ATOM 664 N N . ARG A 1 89 ? -13.558 5.190 -1.763 1.00 71.81 89 ARG A N 1
ATOM 665 C CA . ARG A 1 89 ? -12.828 4.087 -2.413 1.00 71.81 89 ARG A CA 1
ATOM 666 C C . ARG A 1 89 ? -12.736 4.254 -3.930 1.00 71.81 89 ARG A C 1
ATOM 668 O O . ARG A 1 89 ? -11.665 4.037 -4.486 1.00 71.81 89 ARG A O 1
ATOM 675 N N . ILE A 1 90 ? -13.811 4.667 -4.608 1.00 75.69 90 ILE A N 1
ATOM 676 C CA . ILE A 1 90 ? -13.805 4.846 -6.074 1.00 75.69 90 ILE A CA 1
ATOM 677 C C . ILE A 1 90 ? -12.774 5.904 -6.491 1.00 75.69 90 ILE A C 1
ATOM 679 O O . ILE A 1 90 ? -11.996 5.685 -7.423 1.00 75.69 90 ILE A O 1
ATOM 683 N N . LYS A 1 91 ? -12.729 7.037 -5.777 1.00 77.88 91 LYS A N 1
ATOM 684 C CA . LYS A 1 91 ? -11.787 8.126 -6.068 1.00 77.88 91 LYS A CA 1
ATOM 685 C C . LYS A 1 91 ? -10.340 7.720 -5.778 1.00 77.88 91 LYS A C 1
ATOM 687 O O . LYS A 1 91 ? -9.474 7.947 -6.618 1.00 77.88 91 LYS A O 1
ATOM 692 N N . LEU A 1 92 ? -10.087 7.096 -4.626 1.00 76.44 92 LEU A N 1
ATOM 693 C CA . LEU A 1 92 ? -8.751 6.628 -4.241 1.00 76.44 92 LEU A CA 1
ATOM 694 C C . LEU A 1 92 ? -8.230 5.543 -5.191 1.00 76.44 92 LEU A C 1
ATOM 696 O O . LEU A 1 92 ? -7.080 5.602 -5.613 1.00 76.44 92 LEU A O 1
ATOM 700 N N . ARG A 1 93 ? -9.096 4.614 -5.612 1.00 80.12 93 ARG A N 1
ATOM 701 C CA . ARG A 1 93 ? -8.761 3.569 -6.587 1.00 80.12 93 ARG A CA 1
ATOM 702 C C . ARG A 1 93 ? -8.323 4.154 -7.926 1.00 80.12 93 ARG A C 1
ATOM 704 O O . ARG A 1 93 ? -7.338 3.689 -8.486 1.00 80.12 93 ARG A O 1
ATOM 711 N N . ARG A 1 94 ? -9.012 5.184 -8.435 1.00 82.06 94 ARG A N 1
ATOM 712 C CA . ARG A 1 94 ? -8.617 5.851 -9.688 1.00 82.06 94 ARG A CA 1
ATOM 713 C C . ARG A 1 94 ? -7.214 6.453 -9.590 1.00 82.06 94 ARG A C 1
ATOM 715 O O . ARG A 1 94 ? -6.391 6.198 -10.460 1.00 82.06 94 ARG A O 1
ATOM 722 N N . ILE A 1 95 ? -6.945 7.193 -8.515 1.00 77.88 95 ILE A N 1
ATOM 723 C CA . ILE A 1 95 ? -5.634 7.810 -8.274 1.00 77.88 95 ILE A CA 1
ATOM 724 C C . ILE A 1 95 ? -4.546 6.732 -8.131 1.00 77.88 95 ILE A C 1
ATOM 726 O O . ILE A 1 95 ? -3.452 6.863 -8.673 1.00 77.88 95 ILE A O 1
ATOM 730 N N . ALA A 1 96 ? -4.852 5.630 -7.441 1.00 80.38 96 ALA A N 1
ATOM 731 C CA . ALA A 1 96 ? -3.934 4.508 -7.296 1.00 80.38 96 ALA A CA 1
ATOM 732 C C . ALA A 1 96 ? -3.578 3.862 -8.641 1.00 80.38 96 ALA A C 1
ATOM 734 O O . ALA A 1 96 ? -2.402 3.625 -8.899 1.00 80.38 96 ALA A O 1
ATOM 735 N N . ILE A 1 97 ? -4.564 3.633 -9.514 1.00 82.25 97 ILE A N 1
ATOM 736 C CA . ILE A 1 97 ? -4.338 3.085 -10.858 1.00 82.25 97 ILE A CA 1
ATOM 737 C C . ILE A 1 97 ? -3.452 4.020 -11.683 1.00 82.25 97 ILE A C 1
ATOM 739 O O . ILE A 1 97 ? -2.500 3.551 -12.295 1.00 82.25 97 ILE A O 1
ATOM 743 N N . GLU A 1 98 ? -3.732 5.326 -11.689 1.00 80.81 98 GLU A N 1
ATOM 744 C CA . GLU A 1 98 ? -2.942 6.312 -12.443 1.00 80.81 98 GLU A CA 1
ATOM 745 C C . GLU A 1 98 ? -1.467 6.315 -11.992 1.00 80.81 98 GLU A C 1
ATOM 747 O O . GLU A 1 98 ? -0.561 6.324 -12.827 1.00 80.81 98 GLU A O 1
ATOM 752 N N . ASN A 1 99 ? -1.213 6.203 -10.683 1.00 74.88 99 ASN A N 1
ATOM 753 C CA . ASN A 1 99 ? 0.146 6.090 -10.148 1.00 74.88 99 ASN A CA 1
ATOM 754 C C . ASN A 1 99 ? 0.827 4.781 -10.541 1.00 74.88 99 ASN A C 1
ATOM 756 O O . ASN A 1 99 ? 1.957 4.791 -11.026 1.00 74.88 99 ASN A O 1
ATOM 760 N N . LEU A 1 100 ? 0.146 3.657 -10.325 1.00 76.56 100 LEU A N 1
ATOM 761 C CA . LEU A 1 100 ? 0.694 2.326 -10.565 1.00 76.56 100 LEU A CA 1
ATOM 762 C C . LEU A 1 100 ? 0.964 2.092 -12.051 1.00 76.56 100 LEU A C 1
ATOM 764 O O . LEU A 1 100 ? 2.028 1.592 -12.383 1.00 76.56 100 LEU A O 1
ATOM 768 N N . ALA A 1 101 ? 0.087 2.551 -12.948 1.00 81.19 101 ALA A N 1
ATOM 769 C CA . ALA A 1 101 ? 0.274 2.445 -14.398 1.00 81.19 101 ALA A CA 1
ATOM 770 C C . ALA A 1 101 ? 1.500 3.213 -14.914 1.00 81.19 101 ALA A C 1
ATOM 772 O O . ALA A 1 101 ? 2.008 2.934 -15.996 1.00 81.19 101 ALA A O 1
ATOM 773 N N . SER A 1 102 ? 1.990 4.200 -14.159 1.00 71.88 102 SER A N 1
ATOM 774 C CA . SER A 1 102 ? 3.228 4.896 -14.514 1.00 71.88 102 SER A CA 1
ATOM 775 C C . SER A 1 102 ? 4.493 4.097 -14.161 1.00 71.88 102 SER A C 1
ATOM 777 O O . SER A 1 102 ? 5.586 4.485 -14.587 1.00 71.88 102 SER A O 1
ATOM 779 N N . VAL A 1 103 ? 4.353 3.003 -13.400 1.00 71.94 103 VAL A N 1
ATOM 780 C CA . VAL A 1 103 ? 5.453 2.242 -12.785 1.00 71.94 103 VAL A CA 1
ATOM 781 C C . VAL A 1 103 ? 5.422 0.735 -13.094 1.00 71.94 103 VAL A C 1
ATOM 783 O O . VAL A 1 103 ? 6.486 0.121 -13.162 1.00 71.94 103 VAL A O 1
ATOM 786 N N . LEU A 1 104 ? 4.235 0.144 -13.261 1.00 73.38 104 LEU A N 1
ATOM 787 C CA . LEU A 1 104 ? 3.985 -1.285 -13.492 1.00 73.38 104 LEU A CA 1
ATOM 788 C C . LEU A 1 104 ? 3.575 -1.568 -14.935 1.00 73.38 104 LEU A C 1
ATOM 790 O O . LEU A 1 104 ? 4.090 -2.568 -15.478 1.00 73.38 104 LEU A O 1
#

Foldseek 3Di:
DADPPRLCVQQADQDDDDPPDDHDALLRNLVSLVVSVVSPDDDRSLQLSLLLLVLCCVPPVVSLCVNCVPCSVVSNVSSVVRNDDPVVSVVSSVSSCNSVVVHD